Protein AF-A0A7W6J6I2-F1 (afdb_monomer_lite)

InterPro domains:
  IPR019626 Stress-induced protein, KGG, repeat [PF10685] (17-38)
  IPR019626 Stress-induced protein, KGG, repeat [PF10685] (40-58)

Secondary structure (DSSP, 8-state):
-------------TTSSSTTS-HHHHHHHHHHHHHHTTS-GGG-HHHHHHHHHHHT--

pLDDT: mean 79.59, std 15.13, range [42.34, 95.81]

Foldseek 3Di:
DDDPPPPPPDDPCVCDDLVNDDPVVSVVVVVVVQVVVPHDCVVPVPVVVVVVVVVPPD

Sequence (58 aa):
MANQQQNQSSGDNSKRGFAPMDSEKQREIASKGGQASGGNFKNDPARAAEAGRKGGQH

Radius of gyration: 20.75 Å; chains: 1; bounding box: 37×33×62 Å

Organism: NCBI:txid1572859

Structure (mmCIF, N/CA/C/O backbone):
data_AF-A0A7W6J6I2-F1
#
_entry.id   AF-A0A7W6J6I2-F1
#
loop_
_atom_site.group_PDB
_atom_site.id
_atom_site.type_symbol
_atom_site.label_atom_id
_atom_site.label_alt_id
_atom_site.label_comp_id
_atom_site.label_asym_id
_atom_site.label_entity_id
_atom_site.label_seq_id
_atom_site.pdbx_PDB_ins_code
_atom_site.Cartn_x
_atom_site.Cartn_y
_atom_site.Cartn_z
_atom_site.occupancy
_atom_site.B_iso_or_equiv
_atom_site.auth_seq_id
_atom_site.auth_comp_id
_atom_site.auth_asym_id
_atom_site.auth_atom_id
_atom_site.pdbx_PDB_model_num
ATOM 1 N N . MET A 1 1 ? -28.628 -4.294 48.484 1.00 42.34 1 MET A N 1
ATOM 2 C CA . MET A 1 1 ? -27.790 -5.220 47.691 1.00 42.34 1 MET A CA 1
ATOM 3 C C . MET A 1 1 ? -27.579 -4.595 46.321 1.00 42.34 1 MET A C 1
ATOM 5 O O . MET A 1 1 ? -28.460 -4.670 45.479 1.00 42.34 1 MET A O 1
ATOM 9 N N . ALA A 1 2 ? -26.471 -3.875 46.150 1.00 53.06 2 ALA A N 1
ATOM 10 C CA . ALA A 1 2 ? -26.092 -3.255 44.886 1.00 53.06 2 ALA A CA 1
ATOM 11 C C . ALA A 1 2 ? -25.060 -4.158 44.208 1.00 53.06 2 ALA A C 1
ATOM 13 O O . ALA A 1 2 ? -23.963 -4.316 44.732 1.00 53.06 2 ALA A O 1
ATOM 14 N N . ASN A 1 3 ? -25.422 -4.768 43.081 1.00 55.47 3 ASN A N 1
ATOM 15 C CA . ASN A 1 3 ? -24.439 -5.315 42.152 1.00 55.47 3 ASN A CA 1
ATOM 16 C C . ASN A 1 3 ? -25.025 -5.386 40.737 1.00 55.47 3 ASN A C 1
ATOM 18 O O . ASN A 1 3 ? -25.322 -6.455 40.213 1.00 55.47 3 ASN A O 1
ATOM 22 N N . GLN A 1 4 ? -25.235 -4.220 40.129 1.00 61.06 4 GLN A N 1
ATOM 23 C CA . GLN A 1 4 ? -25.337 -4.118 38.676 1.00 61.06 4 GLN A CA 1
ATOM 24 C C . GLN A 1 4 ? -23.944 -3.803 38.143 1.00 61.06 4 GLN A C 1
ATOM 26 O O . GLN A 1 4 ? -23.613 -2.661 37.834 1.00 61.06 4 GLN A O 1
ATOM 31 N N . GLN A 1 5 ? -23.110 -4.836 38.070 1.00 57.66 5 GLN A N 1
ATOM 32 C CA . GLN A 1 5 ? -21.881 -4.781 37.298 1.00 57.66 5 GLN A CA 1
ATOM 33 C C . GLN A 1 5 ? -22.273 -4.974 35.832 1.00 57.66 5 GLN A C 1
ATOM 35 O O . GLN A 1 5 ? -22.365 -6.086 35.318 1.00 57.66 5 GLN A O 1
ATOM 40 N N . GLN A 1 6 ? -22.615 -3.861 35.188 1.00 52.25 6 GLN A N 1
ATOM 41 C CA . GLN A 1 6 ? -22.878 -3.807 33.759 1.00 52.25 6 GLN A CA 1
ATOM 42 C C . GLN A 1 6 ? -21.560 -4.086 33.028 1.00 52.25 6 GLN A C 1
ATOM 44 O O . GLN A 1 6 ? -20.713 -3.212 32.869 1.00 52.25 6 GLN A O 1
ATOM 49 N N . ASN A 1 7 ? -21.380 -5.339 32.613 1.00 56.47 7 ASN A N 1
ATOM 50 C CA . ASN A 1 7 ? -20.353 -5.763 31.671 1.00 56.47 7 ASN A CA 1
ATOM 51 C C . ASN A 1 7 ? -20.69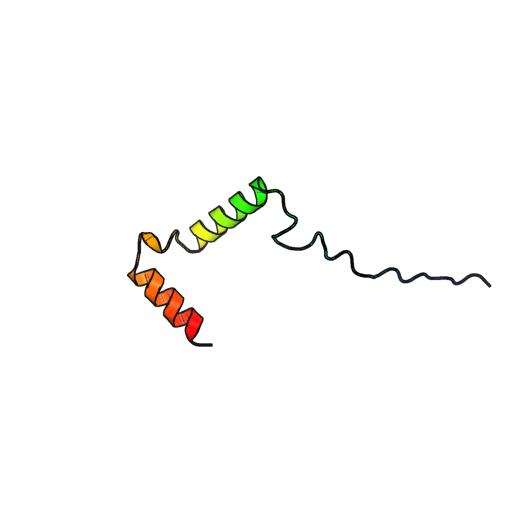9 -5.208 30.279 1.00 56.47 7 ASN A C 1
ATOM 53 O O . ASN A 1 7 ? -21.226 -5.911 29.419 1.00 56.47 7 ASN A O 1
ATOM 57 N N . GLN A 1 8 ? -20.447 -3.916 30.077 1.00 55.91 8 GLN A N 1
ATOM 58 C CA . GLN A 1 8 ? -20.510 -3.266 28.772 1.00 55.91 8 GLN A CA 1
ATOM 59 C C . GLN A 1 8 ? -19.196 -3.513 28.020 1.00 55.91 8 GLN A C 1
ATOM 61 O O . GLN A 1 8 ? -18.403 -2.606 27.798 1.00 55.91 8 GLN A O 1
ATOM 66 N N . SER A 1 9 ? -18.952 -4.761 27.623 1.00 51.75 9 SER A N 1
ATOM 67 C CA . SER A 1 9 ? -17.949 -5.089 26.604 1.00 51.75 9 SER A CA 1
ATOM 68 C C . SER A 1 9 ? -18.676 -5.522 25.335 1.00 51.75 9 SER A C 1
ATOM 70 O O . SER A 1 9 ? -18.639 -6.672 24.906 1.00 51.75 9 SER A O 1
ATOM 72 N N . SER A 1 10 ? -19.430 -4.590 24.757 1.00 49.44 10 SER A N 1
ATOM 73 C CA . SER A 1 10 ? -20.125 -4.781 23.486 1.00 49.44 10 SER A CA 1
ATOM 74 C C . SER A 1 10 ? -19.629 -3.743 22.487 1.00 49.44 10 SER A C 1
ATOM 76 O O . SER A 1 10 ? -20.181 -2.663 22.341 1.00 49.44 10 SER A O 1
ATOM 78 N N . GLY A 1 11 ? -18.547 -4.101 21.796 1.00 57.25 11 GLY A N 1
ATOM 79 C CA . GLY A 1 11 ? -18.578 -4.074 20.336 1.00 57.25 11 GLY A CA 1
ATOM 80 C C . GLY A 1 11 ? -18.475 -2.744 19.592 1.00 57.25 11 GLY A C 1
ATOM 81 O O . GLY A 1 11 ? -18.812 -2.746 18.413 1.00 57.25 11 GLY A O 1
ATOM 82 N N . ASP A 1 12 ? -17.932 -1.663 20.158 1.00 56.25 12 ASP A N 1
ATOM 83 C CA . ASP A 1 12 ? -17.448 -0.548 19.321 1.00 56.25 12 ASP A CA 1
ATOM 84 C C . ASP A 1 12 ? -16.101 -0.945 18.668 1.00 56.25 12 ASP A C 1
ATOM 86 O O . ASP A 1 12 ? -15.001 -0.539 19.047 1.00 56.25 12 ASP A O 1
ATOM 90 N N . ASN A 1 13 ? -16.174 -1.902 17.738 1.00 61.44 13 ASN A N 1
ATOM 91 C CA . ASN A 1 13 ? -15.073 -2.301 16.853 1.00 61.44 13 ASN A CA 1
ATOM 92 C C . ASN A 1 13 ? -14.963 -1.376 15.631 1.00 61.44 13 ASN A C 1
ATOM 94 O O . ASN A 1 13 ? -14.030 -1.508 14.845 1.00 61.44 13 ASN A O 1
ATOM 98 N N . SER A 1 14 ? -15.868 -0.407 15.497 1.00 62.66 14 SER A N 1
ATOM 99 C CA . SER A 1 14 ? -16.012 0.486 14.344 1.00 62.66 14 SER A CA 1
ATOM 100 C C . SER A 1 14 ? -14.793 1.384 14.106 1.00 62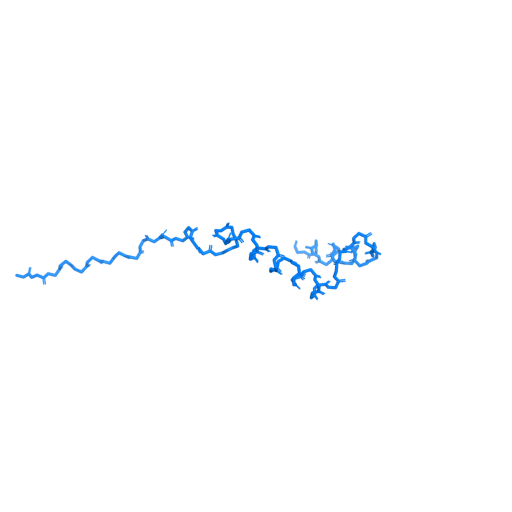.66 14 SER A C 1
ATOM 102 O O . SER A 1 14 ? -14.609 1.893 13.006 1.00 62.66 14 SER A O 1
ATOM 104 N N . LYS A 1 15 ? -13.949 1.576 15.131 1.00 71.62 15 LYS A N 1
ATOM 105 C CA . LYS A 1 15 ? -12.732 2.407 15.083 1.00 71.62 15 LYS A CA 1
ATOM 106 C C . LYS A 1 15 ? -11.426 1.605 15.072 1.00 71.62 15 LYS A C 1
ATOM 108 O O . LYS A 1 15 ? -10.351 2.191 15.169 1.00 71.62 15 LYS A O 1
ATOM 113 N N . ARG A 1 16 ? -11.491 0.273 14.966 1.00 81.88 16 ARG A N 1
ATOM 114 C CA . ARG A 1 16 ? -10.305 -0.592 14.886 1.00 81.88 16 ARG A CA 1
ATOM 115 C C . ARG A 1 16 ? -10.077 -1.047 13.445 1.00 81.88 16 ARG A C 1
ATOM 117 O O . ARG A 1 16 ? -10.996 -1.509 12.782 1.00 81.88 16 ARG A O 1
ATOM 124 N N . GLY A 1 17 ? -8.837 -0.931 12.973 1.00 86.94 17 GLY A N 1
ATOM 125 C CA . GLY A 1 17 ? -8.431 -1.352 11.629 1.00 86.94 17 GLY A CA 1
ATOM 126 C C . GLY A 1 17 ? -8.112 -0.187 10.694 1.00 86.94 17 GLY A C 1
ATOM 127 O O . GLY A 1 17 ? -7.937 0.948 11.128 1.00 86.94 17 GLY A O 1
ATOM 128 N N . PHE A 1 18 ? -7.990 -0.495 9.405 1.00 91.50 18 PHE A N 1
ATOM 129 C CA . PHE A 1 18 ? -7.530 0.453 8.388 1.00 91.50 18 PHE A CA 1
ATOM 130 C C . PHE A 1 18 ? -8.625 1.437 7.945 1.00 91.50 18 PHE A C 1
ATOM 132 O O . PHE A 1 18 ? -8.349 2.615 7.751 1.00 91.50 18 PHE A O 1
ATOM 139 N N . ALA A 1 19 ? -9.875 0.973 7.844 1.00 90.12 19 ALA A N 1
ATOM 140 C CA . ALA A 1 19 ? -10.999 1.748 7.312 1.00 90.12 19 ALA A CA 1
ATOM 141 C C . ALA A 1 19 ? -11.351 3.041 8.085 1.00 90.12 19 ALA A C 1
ATOM 143 O O . ALA A 1 19 ? -11.602 4.049 7.429 1.00 90.12 19 ALA A O 1
ATOM 144 N N . PRO A 1 20 ? -11.365 3.072 9.434 1.00 92.75 20 PRO A N 1
ATOM 145 C CA . PRO A 1 20 ? -11.717 4.285 10.176 1.00 92.75 20 PRO A CA 1
ATOM 146 C C . PRO A 1 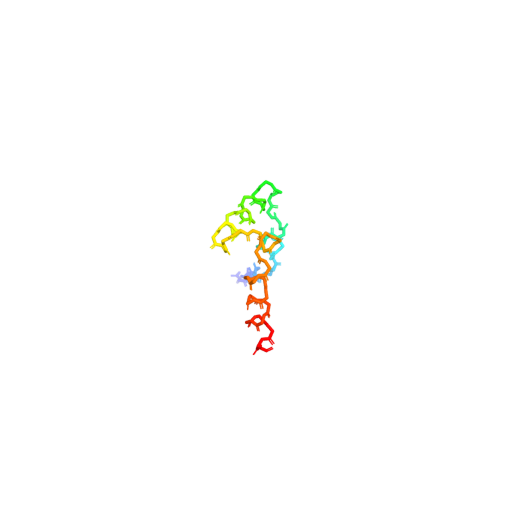20 ? -10.542 5.258 10.374 1.00 92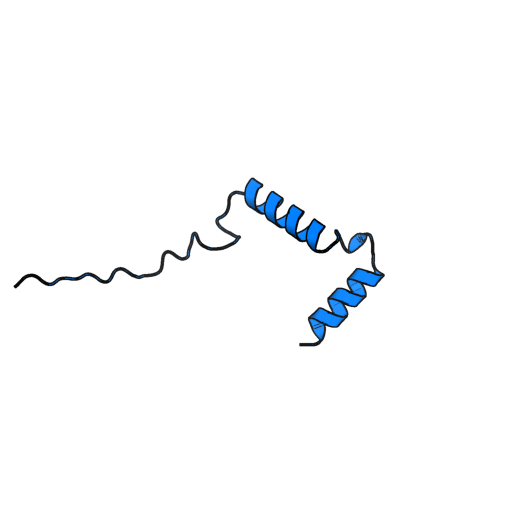.75 20 PRO A C 1
ATOM 148 O O . PRO A 1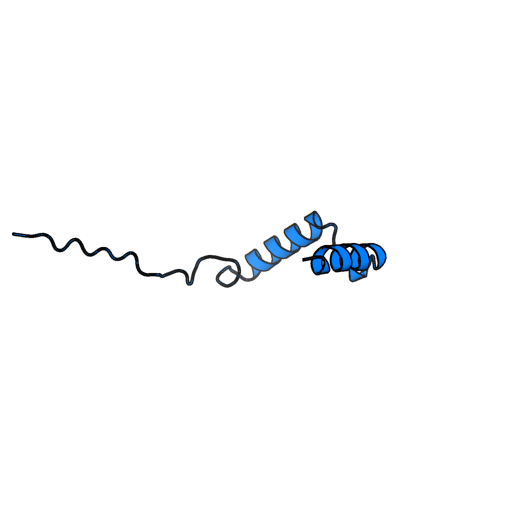 20 ? -10.699 6.260 11.069 1.00 92.75 20 PRO A O 1
ATOM 151 N N . MET A 1 21 ? -9.351 4.970 9.832 1.00 91.12 21 MET A N 1
ATOM 152 C CA . MET A 1 21 ? -8.207 5.883 9.930 1.00 91.12 21 MET A CA 1
ATOM 153 C C . MET A 1 21 ? -8.409 7.129 9.064 1.00 91.12 21 MET A C 1
ATOM 155 O O . MET A 1 21 ? -9.119 7.088 8.064 1.00 91.12 21 MET A O 1
ATOM 159 N N . ASP A 1 22 ? -7.720 8.216 9.406 1.00 94.00 22 ASP A N 1
ATOM 160 C CA . ASP A 1 22 ? -7.669 9.402 8.553 1.00 94.00 22 ASP A CA 1
ATOM 161 C C . ASP A 1 22 ? -7.078 9.071 7.171 1.00 94.0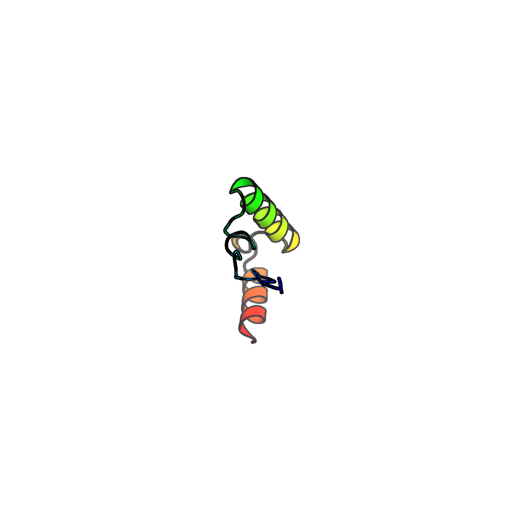0 22 ASP A C 1
ATOM 163 O O . ASP A 1 22 ? -6.173 8.239 7.056 1.00 94.00 22 ASP A O 1
ATOM 167 N N . SER A 1 23 ? -7.573 9.731 6.122 1.00 94.44 23 SER A N 1
ATOM 168 C CA . SER A 1 23 ? -7.143 9.497 4.740 1.00 94.44 23 SER A CA 1
ATOM 169 C C . SER A 1 23 ? -5.640 9.699 4.552 1.00 94.44 23 SER A C 1
ATOM 171 O O . SER A 1 23 ? -5.008 8.949 3.805 1.00 94.44 23 SER A O 1
ATOM 173 N N . GLU A 1 24 ? -5.047 10.681 5.233 1.00 95.81 24 GLU A N 1
ATOM 174 C CA . GLU A 1 24 ? -3.605 10.921 5.146 1.00 95.81 24 GLU A CA 1
ATOM 175 C C . GLU A 1 24 ? -2.815 9.765 5.770 1.00 95.81 24 GLU A C 1
ATOM 177 O O . GLU A 1 24 ? -1.906 9.208 5.150 1.00 95.81 24 GLU A O 1
ATOM 182 N N . LYS A 1 25 ? -3.252 9.310 6.948 1.00 94.31 25 LYS A N 1
ATOM 183 C CA . LYS A 1 25 ? -2.649 8.176 7.653 1.00 94.31 25 LYS A CA 1
ATOM 184 C C . LYS A 1 25 ? -2.771 6.874 6.861 1.00 94.31 25 LYS A C 1
ATOM 186 O O . LYS A 1 25 ? -1.814 6.103 6.790 1.00 94.31 25 LYS A O 1
ATOM 191 N N . GLN A 1 26 ? -3.925 6.630 6.238 1.00 95.38 26 GLN A N 1
ATOM 192 C CA . GLN A 1 26 ? -4.124 5.475 5.360 1.00 95.38 26 GLN A CA 1
ATOM 193 C C . GLN A 1 26 ? -3.128 5.489 4.195 1.00 95.38 26 GLN A C 1
ATOM 195 O O . GLN A 1 26 ? -2.488 4.472 3.921 1.00 95.38 26 GLN A O 1
ATOM 200 N N . ARG A 1 27 ? -2.951 6.642 3.533 1.00 94.81 27 ARG A N 1
ATOM 201 C CA . ARG A 1 27 ? -1.998 6.800 2.422 1.00 94.81 27 ARG A CA 1
ATOM 202 C C . ARG A 1 27 ? -0.563 6.566 2.863 1.00 94.81 27 ARG A C 1
ATOM 204 O O . ARG A 1 27 ? 0.175 5.882 2.162 1.00 94.81 27 ARG A O 1
ATOM 211 N N . GLU A 1 28 ? -0.174 7.096 4.018 1.00 95.44 28 GLU A N 1
ATOM 212 C CA . GLU A 1 28 ? 1.168 6.900 4.563 1.00 95.44 28 GLU A CA 1
ATOM 213 C C . GLU A 1 28 ? 1.451 5.415 4.828 1.00 95.44 28 GLU A C 1
ATOM 215 O O . GLU A 1 28 ? 2.476 4.890 4.391 1.00 95.44 28 GLU A O 1
ATOM 220 N N . ILE A 1 29 ? 0.524 4.716 5.490 1.00 93.12 29 ILE A N 1
ATOM 221 C CA . ILE A 1 29 ? 0.654 3.282 5.780 1.00 93.12 29 ILE A CA 1
ATOM 222 C C . ILE A 1 29 ? 0.689 2.470 4.482 1.00 93.12 29 ILE A C 1
ATOM 224 O O . ILE A 1 29 ? 1.547 1.601 4.336 1.00 93.12 29 ILE A O 1
ATOM 228 N N . ALA A 1 30 ? -0.191 2.766 3.521 1.00 91.06 30 ALA A N 1
ATOM 229 C CA . ALA A 1 30 ? -0.200 2.103 2.219 1.00 91.06 30 ALA A CA 1
ATOM 230 C C . ALA A 1 30 ? 1.109 2.340 1.447 1.00 91.06 30 ALA A C 1
ATOM 232 O O . ALA A 1 30 ? 1.674 1.399 0.894 1.00 91.06 30 ALA A O 1
ATOM 233 N N . SER A 1 31 ? 1.631 3.570 1.459 1.00 90.88 31 SER A N 1
ATOM 234 C CA . SER A 1 31 ? 2.905 3.923 0.825 1.00 90.88 31 SER A CA 1
ATOM 235 C C . SER A 1 31 ? 4.074 3.176 1.466 1.00 90.88 31 SER A C 1
ATOM 237 O O . SER A 1 31 ? 4.859 2.543 0.761 1.00 90.88 31 SER A O 1
ATOM 239 N N . LYS A 1 32 ? 4.161 3.177 2.803 1.00 91.56 32 LYS A N 1
ATOM 240 C CA . LYS A 1 32 ? 5.187 2.435 3.554 1.00 91.56 32 LYS A CA 1
ATOM 241 C C . LYS A 1 32 ? 5.096 0.931 3.299 1.00 91.56 32 LYS A C 1
ATOM 243 O O . LYS A 1 32 ? 6.114 0.292 3.051 1.00 91.56 32 LYS A O 1
ATOM 248 N N . GLY A 1 33 ? 3.887 0.372 3.313 1.00 89.00 33 GLY A N 1
ATOM 249 C CA . GLY A 1 33 ? 3.643 -1.039 3.016 1.00 89.00 33 GLY A CA 1
ATOM 250 C C . GLY A 1 33 ? 4.025 -1.408 1.583 1.00 89.00 33 GLY A C 1
ATOM 251 O O . GLY A 1 33 ? 4.665 -2.435 1.364 1.00 89.00 33 GLY A O 1
ATOM 252 N N . GLY A 1 34 ? 3.714 -0.540 0.618 1.00 85.94 34 GLY A N 1
ATOM 253 C CA . GLY A 1 34 ? 4.129 -0.686 -0.774 1.00 85.94 34 GLY A CA 1
ATOM 254 C C . GLY A 1 34 ? 5.647 -0.662 -0.920 1.00 85.94 34 GLY A C 1
ATOM 255 O O . GLY A 1 34 ? 6.208 -1.570 -1.521 1.00 85.94 34 GLY A O 1
ATOM 256 N N . GLN A 1 35 ? 6.334 0.310 -0.314 1.00 85.25 35 GLN A N 1
ATOM 257 C CA . GLN A 1 35 ? 7.799 0.401 -0.330 1.00 85.25 35 GLN A CA 1
ATOM 258 C C . GLN A 1 35 ? 8.474 -0.812 0.324 1.00 85.25 35 GLN A C 1
ATOM 260 O O . GLN A 1 35 ? 9.396 -1.377 -0.260 1.00 85.25 35 GLN A O 1
ATOM 265 N N . ALA A 1 36 ? 7.991 -1.255 1.488 1.00 85.06 36 ALA A N 1
ATOM 266 C CA . ALA A 1 36 ? 8.503 -2.444 2.175 1.00 85.06 36 ALA A CA 1
ATOM 267 C C . ALA A 1 36 ? 8.264 -3.731 1.366 1.00 85.06 36 ALA A C 1
ATOM 269 O O . ALA A 1 36 ? 9.114 -4.616 1.329 1.00 85.06 36 ALA A O 1
ATOM 270 N N . SER A 1 37 ? 7.142 -3.799 0.644 1.00 79.88 37 SER A N 1
ATOM 271 C CA . SER A 1 37 ? 6.837 -4.878 -0.305 1.00 79.88 37 SER A CA 1
ATOM 272 C C . SER A 1 37 ? 7.591 -4.736 -1.633 1.00 79.88 37 SER A C 1
ATOM 274 O O . SER A 1 37 ? 7.360 -5.521 -2.548 1.00 79.88 37 SER A O 1
ATOM 276 N N . GLY A 1 38 ? 8.501 -3.757 -1.726 1.00 79.06 38 GLY A N 1
ATOM 277 C CA . GLY A 1 38 ? 9.394 -3.437 -2.838 1.00 79.06 38 GLY A CA 1
ATOM 278 C C . GLY A 1 38 ? 8.763 -2.717 -4.034 1.00 79.06 38 GLY A C 1
ATOM 279 O O . GLY A 1 38 ? 9.318 -2.749 -5.129 1.00 79.06 38 GLY A O 1
ATOM 280 N N . GLY A 1 39 ? 7.657 -2.018 -3.809 1.00 77.12 39 GLY A N 1
ATOM 281 C CA . GLY A 1 39 ? 7.065 -1.057 -4.732 1.00 77.12 39 GLY A CA 1
ATOM 282 C C . GLY A 1 39 ? 5.906 -1.608 -5.560 1.00 77.12 39 GLY A C 1
ATOM 283 O O . GLY A 1 39 ? 5.370 -2.686 -5.311 1.00 77.12 39 GLY A O 1
ATOM 284 N N . ASN A 1 40 ? 5.490 -0.827 -6.557 1.00 75.25 40 ASN A N 1
ATOM 285 C CA . ASN A 1 40 ? 4.376 -1.183 -7.430 1.00 75.25 40 ASN A CA 1
ATOM 286 C C . ASN A 1 40 ? 4.779 -2.285 -8.419 1.00 75.25 40 ASN A C 1
ATOM 288 O O . ASN A 1 40 ? 5.631 -2.069 -9.281 1.00 75.25 40 ASN A O 1
ATOM 292 N N . PHE A 1 41 ? 4.063 -3.410 -8.387 1.00 79.25 41 PHE A N 1
ATOM 293 C CA . PHE A 1 41 ? 4.215 -4.530 -9.327 1.00 79.25 41 PHE A CA 1
ATOM 294 C C . PHE A 1 41 ? 4.019 -4.153 -10.808 1.00 79.25 41 PHE A C 1
ATOM 296 O O . PHE A 1 41 ? 4.436 -4.890 -11.694 1.00 79.25 41 PHE A O 1
ATOM 303 N N . LYS A 1 42 ? 3.422 -2.988 -11.102 1.00 77.88 42 LYS A N 1
ATOM 304 C CA . LYS A 1 42 ? 3.240 -2.485 -12.475 1.00 77.88 42 LYS A CA 1
ATOM 305 C C . LYS A 1 42 ? 4.566 -2.310 -13.228 1.00 77.88 42 LYS A C 1
ATOM 307 O O . LYS A 1 42 ? 4.591 -2.478 -14.441 1.00 77.88 42 LYS A O 1
ATOM 312 N N . ASN A 1 43 ? 5.641 -1.976 -12.516 1.00 80.75 43 ASN A N 1
ATOM 313 C CA . ASN A 1 43 ? 6.958 -1.749 -13.115 1.00 80.75 43 ASN A CA 1
ATOM 314 C C . ASN A 1 43 ? 7.833 -3.016 -13.121 1.00 80.75 43 ASN A C 1
ATOM 316 O O . ASN A 1 43 ? 8.913 -2.995 -13.700 1.00 80.75 43 ASN A O 1
ATOM 320 N N . ASP A 1 44 ? 7.371 -4.104 -12.494 1.00 86.19 44 ASP A N 1
ATOM 321 C CA . ASP A 1 44 ? 8.076 -5.385 -12.418 1.00 86.19 44 ASP A CA 1
ATOM 322 C C . ASP A 1 44 ? 7.081 -6.555 -12.586 1.00 86.19 44 ASP A C 1
ATOM 324 O O . ASP A 1 44 ? 6.580 -7.123 -11.604 1.00 86.19 44 ASP A O 1
ATOM 328 N N . PRO A 1 45 ? 6.760 -6.916 -13.844 1.00 87.56 45 PRO A N 1
ATOM 329 C CA . PRO A 1 45 ? 5.814 -7.988 -14.149 1.00 87.56 45 PRO A CA 1
ATOM 330 C C . PRO A 1 45 ? 6.259 -9.364 -13.640 1.00 87.56 45 PRO A C 1
ATOM 332 O O . PRO A 1 45 ? 5.414 -10.192 -13.296 1.00 87.56 45 PRO A O 1
ATOM 335 N N . ALA A 1 46 ? 7.569 -9.622 -13.575 1.00 88.56 46 ALA A N 1
ATOM 336 C CA . ALA A 1 46 ? 8.101 -10.900 -13.108 1.00 88.56 46 ALA A CA 1
ATOM 337 C C . ALA A 1 46 ? 7.783 -11.098 -11.623 1.00 88.56 46 ALA A C 1
ATOM 339 O O . ALA A 1 46 ? 7.256 -12.141 -11.221 1.00 88.56 46 ALA A O 1
ATOM 340 N N . ARG A 1 47 ? 8.002 -10.051 -10.825 1.00 85.62 47 ARG A N 1
ATOM 341 C CA . ARG A 1 47 ? 7.643 -10.034 -9.410 1.00 85.62 47 ARG A CA 1
ATOM 342 C C . ARG A 1 47 ? 6.135 -10.107 -9.188 1.00 85.62 47 ARG A C 1
ATOM 344 O O . ARG A 1 47 ? 5.690 -10.790 -8.268 1.00 85.62 47 ARG A O 1
ATOM 351 N N . ALA A 1 48 ? 5.342 -9.447 -10.035 1.00 87.38 48 ALA A N 1
ATOM 352 C CA . ALA A 1 48 ? 3.882 -9.553 -10.006 1.00 87.38 48 ALA A CA 1
ATOM 353 C C . ALA A 1 48 ? 3.427 -11.013 -10.177 1.00 87.38 48 ALA A C 1
ATOM 355 O O . ALA A 1 48 ? 2.607 -11.515 -9.406 1.00 87.38 48 ALA A O 1
ATOM 356 N N . ALA A 1 49 ? 4.007 -11.710 -11.160 1.00 90.50 49 ALA A N 1
ATOM 357 C CA . ALA A 1 49 ? 3.712 -13.109 -11.442 1.00 90.50 49 ALA A CA 1
ATOM 358 C C . ALA A 1 49 ? 4.183 -14.047 -10.320 1.00 90.50 49 ALA A C 1
ATOM 360 O O . ALA A 1 49 ? 3.515 -15.032 -10.017 1.00 90.50 49 ALA A O 1
ATOM 361 N N . GLU A 1 50 ? 5.326 -13.780 -9.687 1.00 89.06 50 GLU A N 1
ATOM 362 C CA . GLU A 1 50 ? 5.789 -14.540 -8.521 1.00 89.06 50 GLU A CA 1
ATOM 363 C C . GLU A 1 50 ? 4.871 -14.354 -7.305 1.00 89.06 50 GLU A C 1
ATOM 365 O O . GLU A 1 50 ? 4.414 -15.342 -6.729 1.00 89.06 50 GLU A O 1
ATOM 370 N N . ALA A 1 51 ? 4.540 -13.107 -6.956 1.00 86.94 51 ALA A N 1
ATOM 371 C CA . ALA A 1 51 ? 3.649 -12.796 -5.842 1.00 86.94 51 ALA A CA 1
ATOM 372 C C . ALA A 1 51 ? 2.248 -13.394 -6.048 1.00 86.94 51 ALA A C 1
ATOM 374 O O . ALA A 1 51 ? 1.693 -13.986 -5.123 1.00 86.94 51 ALA A O 1
ATOM 375 N N . GLY A 1 52 ? 1.704 -13.307 -7.267 1.00 89.56 52 GLY A N 1
ATOM 376 C CA . GLY A 1 52 ? 0.423 -13.920 -7.627 1.00 89.56 52 GLY A CA 1
ATOM 377 C C . GLY A 1 52 ? 0.452 -15.447 -7.552 1.00 89.56 52 GLY A C 1
ATOM 378 O O . GLY A 1 52 ? -0.446 -16.044 -6.963 1.00 89.56 52 GLY A O 1
ATOM 379 N N . ARG A 1 53 ? 1.511 -16.087 -8.073 1.00 93.12 53 ARG A N 1
ATOM 380 C CA . ARG A 1 53 ? 1.694 -17.545 -7.963 1.00 93.12 53 ARG A CA 1
ATOM 381 C C . ARG A 1 53 ? 1.733 -17.993 -6.507 1.00 93.12 53 ARG A C 1
ATOM 383 O O . ARG A 1 53 ? 1.010 -18.913 -6.155 1.00 93.12 53 ARG A O 1
ATOM 390 N N . LYS A 1 54 ? 2.525 -17.329 -5.661 1.00 89.25 54 LYS A N 1
ATOM 391 C CA . LYS A 1 54 ? 2.615 -17.650 -4.230 1.00 89.25 54 LYS A CA 1
ATOM 392 C C . LYS A 1 54 ? 1.293 -17.403 -3.495 1.00 89.25 54 LYS A C 1
ATOM 394 O O . LYS A 1 54 ? 0.908 -18.202 -2.652 1.00 89.25 54 LYS A O 1
ATOM 399 N N . GLY A 1 55 ? 0.589 -16.318 -3.817 1.00 89.50 55 GLY A N 1
ATOM 400 C CA . GLY A 1 55 ? -0.698 -15.983 -3.201 1.00 89.50 55 GLY A CA 1
ATOM 401 C C . GLY A 1 55 ? -1.836 -16.938 -3.573 1.00 89.50 55 GLY A C 1
ATOM 402 O O . GLY A 1 55 ? -2.727 -17.151 -2.761 1.00 89.50 55 GLY A O 1
ATOM 403 N N . GLY A 1 56 ? -1.798 -17.529 -4.770 1.00 91.44 56 GLY A N 1
ATOM 404 C CA . GLY A 1 56 ? -2.798 -18.493 -5.244 1.00 91.44 56 GLY A CA 1
ATOM 405 C C . GLY A 1 56 ? -2.502 -19.957 -4.906 1.00 91.44 56 GLY A C 1
ATOM 406 O O . GLY A 1 56 ? -3.244 -20.832 -5.333 1.00 91.44 56 GLY A O 1
ATOM 407 N N . GLN A 1 57 ? -1.413 -20.242 -4.189 1.00 90.94 57 GLN A N 1
ATOM 408 C CA . GLN A 1 57 ? -1.022 -21.603 -3.793 1.00 90.94 57 GLN A CA 1
ATOM 409 C C . GLN A 1 57 ? -1.745 -22.123 -2.535 1.00 90.94 57 GLN A C 1
ATOM 411 O O . GLN A 1 57 ? -1.401 -23.202 -2.055 1.00 90.94 57 GLN A O 1
ATOM 416 N N . HIS A 1 58 ? -2.714 -21.374 -2.003 1.00 66.31 58 HIS A N 1
ATOM 417 C CA . HIS A 1 58 ? -3.447 -21.686 -0.774 1.00 66.31 58 HIS A CA 1
ATOM 418 C C . HIS A 1 58 ? -4.897 -22.083 -1.046 1.00 66.31 58 HIS A C 1
ATOM 420 O O . HIS A 1 58 ? -5.524 -21.443 -1.919 1.00 66.31 58 HIS A O 1
#